Protein AF-A0A317UBG2-F1 (afdb_monomer_lite)

Sequence (128 aa):
MAIRMFEYDFAIALESRRRLGRKFYVEFPRSCVIYLRSTKNTPDVEEVELLLPDGQVCAYRVPTVKVERYTKDSIFEKNLLLLLPFYVMRYEESAHIIGEDSEKLRRLLKTCASHSRYFSDELGALFF

Foldseek 3Di:
DQVVLVVVQQVVQVVVWDDDPPDIDGDGDQAAAEALDDDPPPDQKRWDWDQDPVRDIDIDIHGYHYLVPDDPVNCVVVVVLVSVVSNLVVCVVVVVVCVVDPVSVVVSVVVNVVSVVVVVVVVVVVVD

pLDDT: mean 86.58, std 12.9, range [37.72, 97.88]

Secondary structure (DSSP, 8-state):
-HHHHHHHHHHHHHHT-EEETTEEE-------EEESS--TT--SEEEEEEE-TTS-EEEEEEEEEEGGG--HHHHHHTT-GGGHHHHGGGGSTTHHHHHH-HHHHHHHHHHHHHHHHHHHHHHHHH--

Radius of gyration: 20.5 Å; chains: 1; bounding box: 53×23×56 Å

Structure (mmCIF, N/CA/C/O backbone):
data_AF-A0A317UBG2-F1
#
_entry.id   AF-A0A317UBG2-F1
#
loop_
_atom_site.group_PDB
_atom_site.id
_atom_site.type_symbol
_atom_site.label_atom_id
_atom_site.label_alt_id
_atom_site.label_comp_id
_atom_site.label_asym_id
_atom_site.label_entity_id
_atom_site.label_seq_id
_atom_site.pdbx_PDB_ins_code
_atom_site.Cartn_x
_atom_site.Cartn_y
_atom_site.Cartn_z
_atom_site.occupancy
_atom_site.B_iso_or_equiv
_atom_site.auth_seq_id
_atom_site.auth_comp_id
_atom_site.auth_asym_id
_atom_site.auth_atom_id
_atom_site.pdbx_PDB_model_num
ATOM 1 N N . MET A 1 1 ? 7.475 0.894 5.836 1.00 93.00 1 MET A N 1
ATOM 2 C CA . MET A 1 1 ? 6.580 2.042 5.558 1.00 93.00 1 MET A CA 1
ATOM 3 C C . MET A 1 1 ? 5.240 1.925 6.282 1.00 93.00 1 MET A C 1
ATOM 5 O O . MET A 1 1 ? 4.594 2.947 6.478 1.00 93.00 1 MET A O 1
ATOM 9 N N . ALA A 1 2 ? 4.881 0.727 6.745 1.00 95.38 2 ALA A N 1
ATOM 10 C CA . ALA A 1 2 ? 3.645 0.360 7.424 1.00 95.38 2 ALA A CA 1
ATOM 11 C C . ALA A 1 2 ? 3.131 1.368 8.460 1.00 95.38 2 ALA A C 1
ATOM 13 O O . ALA A 1 2 ? 1.985 1.785 8.359 1.00 95.38 2 ALA A O 1
ATOM 14 N N . ILE A 1 3 ? 3.980 1.830 9.388 1.00 97.00 3 ILE A N 1
ATOM 15 C CA . ILE A 1 3 ? 3.564 2.793 10.423 1.00 97.00 3 ILE A CA 1
ATOM 16 C C . ILE A 1 3 ? 3.086 4.117 9.821 1.00 97.00 3 ILE A C 1
ATOM 18 O O . ILE A 1 3 ? 2.033 4.606 10.205 1.00 97.00 3 ILE A O 1
ATOM 22 N N . ARG A 1 4 ? 3.796 4.664 8.825 1.00 97.25 4 ARG A N 1
ATOM 23 C CA . ARG A 1 4 ? 3.367 5.915 8.178 1.00 97.25 4 ARG A CA 1
ATOM 24 C C . ARG A 1 4 ? 2.057 5.745 7.423 1.00 97.25 4 ARG A C 1
ATOM 26 O O . ARG A 1 4 ? 1.208 6.620 7.481 1.00 97.25 4 ARG A O 1
ATOM 33 N N . MET A 1 5 ? 1.893 4.619 6.726 1.00 97.56 5 MET A N 1
ATOM 34 C CA . MET A 1 5 ? 0.632 4.329 6.044 1.00 97.56 5 MET A CA 1
ATOM 35 C C . MET A 1 5 ? -0.518 4.232 7.041 1.00 97.56 5 MET A C 1
ATOM 37 O O . MET A 1 5 ? -1.554 4.849 6.825 1.00 97.56 5 MET A O 1
ATOM 41 N N . PHE A 1 6 ? -0.298 3.549 8.165 1.00 97.38 6 PHE A N 1
ATOM 42 C CA . PHE A 1 6 ? -1.278 3.465 9.238 1.00 97.38 6 PHE A CA 1
ATOM 43 C C . PHE A 1 6 ? -1.646 4.851 9.789 1.00 97.38 6 PHE A C 1
ATOM 45 O O . PHE A 1 6 ? -2.828 5.151 9.920 1.00 97.38 6 PHE A O 1
ATOM 52 N N . GLU A 1 7 ? -0.662 5.718 10.054 1.00 97.69 7 GLU A N 1
ATOM 53 C CA . GLU A 1 7 ? -0.892 7.095 10.516 1.00 97.69 7 GLU A CA 1
ATOM 54 C C . GLU A 1 7 ? -1.723 7.915 9.517 1.00 97.69 7 GLU A C 1
ATOM 56 O O . GLU A 1 7 ? -2.688 8.575 9.908 1.00 97.69 7 GLU A O 1
ATOM 61 N N . TYR A 1 8 ? -1.373 7.862 8.228 1.00 97.25 8 TYR A N 1
ATOM 62 C CA . TYR A 1 8 ? -2.070 8.611 7.180 1.00 97.25 8 TYR A CA 1
ATOM 63 C C . TYR A 1 8 ? -3.490 8.102 6.962 1.00 97.25 8 TYR A C 1
ATOM 65 O O . TYR A 1 8 ? -4.435 8.892 6.958 1.00 97.25 8 TYR A O 1
ATOM 73 N N . ASP A 1 9 ? -3.658 6.789 6.832 1.00 97.50 9 ASP A N 1
ATOM 74 C CA . ASP A 1 9 ? -4.968 6.185 6.625 1.00 97.50 9 ASP A CA 1
ATOM 75 C C . ASP A 1 9 ? -5.872 6.406 7.834 1.00 97.50 9 ASP A C 1
ATOM 77 O O . ASP A 1 9 ? -7.060 6.664 7.662 1.00 97.50 9 ASP A O 1
ATOM 81 N N . PHE A 1 10 ? -5.322 6.371 9.050 1.00 96.88 10 PHE A N 1
ATOM 82 C CA . PHE A 1 10 ? -6.079 6.682 10.256 1.00 96.88 10 PHE A CA 1
ATOM 83 C C . PHE A 1 10 ? -6.545 8.141 10.275 1.00 96.88 10 PHE A C 1
ATOM 85 O O . PHE A 1 10 ? -7.713 8.399 10.568 1.00 96.88 10 PHE A O 1
ATOM 92 N N . ALA A 1 11 ? -5.679 9.095 9.917 1.00 97.88 11 ALA A N 1
ATOM 93 C CA . ALA A 1 11 ? -6.066 10.502 9.805 1.00 97.88 11 ALA A CA 1
ATOM 94 C C . ALA A 1 11 ? -7.203 10.693 8.783 1.00 97.88 11 ALA A C 1
ATOM 96 O O . ALA A 1 11 ? -8.237 11.273 9.117 1.00 97.88 11 ALA A O 1
ATOM 97 N N . ILE A 1 12 ? -7.070 10.108 7.588 1.00 97.19 12 ILE A N 1
ATOM 98 C CA . ILE A 1 12 ? -8.093 10.152 6.528 1.00 97.19 12 ILE A CA 1
ATOM 99 C C . ILE A 1 12 ? -9.402 9.499 6.992 1.00 97.19 12 ILE A C 1
ATOM 101 O O . ILE A 1 12 ? -10.493 10.036 6.771 1.00 97.19 12 ILE A O 1
ATOM 105 N N . ALA A 1 13 ? -9.321 8.347 7.658 1.00 97.25 13 ALA A N 1
ATOM 106 C CA . ALA A 1 13 ? -10.484 7.625 8.164 1.00 97.25 13 ALA A CA 1
ATOM 107 C C . ALA A 1 13 ? -11.230 8.441 9.232 1.00 97.25 13 ALA A C 1
ATOM 109 O O . ALA A 1 13 ? -12.464 8.456 9.277 1.00 97.25 13 ALA A O 1
ATOM 110 N N . LEU A 1 14 ? -10.496 9.159 10.088 1.00 97.19 14 LEU A N 1
ATOM 111 C CA . LEU A 1 14 ? -11.087 10.053 11.077 1.00 97.19 14 LEU A CA 1
ATOM 112 C C . LEU A 1 14 ? -11.717 11.290 10.440 1.00 97.19 14 LEU A C 1
ATOM 114 O O . LEU A 1 14 ? -12.773 11.716 10.910 1.00 97.19 14 LEU A O 1
ATOM 118 N N . GLU A 1 15 ? -11.115 11.870 9.405 1.00 96.44 15 GLU A N 1
ATOM 119 C CA . GLU A 1 15 ? -11.696 12.994 8.659 1.00 96.44 15 GLU A CA 1
ATOM 120 C C . GLU A 1 15 ? -12.995 12.597 7.943 1.00 96.44 15 GLU A C 1
ATOM 122 O O . GLU A 1 15 ? -13.979 13.334 7.988 1.00 96.44 15 GLU A O 1
ATOM 127 N N . SER A 1 16 ? -13.035 11.396 7.364 1.00 93.19 16 SER A N 1
ATOM 128 C CA . SER A 1 16 ? -14.184 10.853 6.619 1.00 93.19 16 SER A CA 1
ATOM 129 C C . SER A 1 16 ? -15.210 10.099 7.486 1.00 93.19 16 SER A C 1
ATOM 131 O O . SER A 1 16 ? -16.150 9.485 6.969 1.00 93.19 16 SER A O 1
ATOM 133 N N . ARG A 1 17 ? -15.071 10.151 8.819 1.00 95.62 17 ARG A N 1
ATOM 134 C CA . ARG A 1 17 ? -15.926 9.411 9.759 1.00 95.62 17 ARG A CA 1
ATOM 135 C C . ARG A 1 17 ? -17.404 9.779 9.627 1.00 95.62 17 ARG A C 1
ATOM 137 O O . ARG A 1 17 ? -17.785 10.947 9.535 1.00 95.62 17 ARG A O 1
ATOM 144 N N . ARG A 1 18 ? -18.270 8.775 9.749 1.00 96.31 18 ARG A N 1
ATOM 145 C CA . ARG A 1 18 ? -19.731 8.932 9.713 1.00 96.31 18 ARG A CA 1
ATOM 146 C C . ARG A 1 18 ? -20.315 8.772 11.110 1.00 96.31 18 ARG A C 1
ATOM 148 O O . ARG A 1 18 ? -19.958 7.850 11.839 1.00 96.31 18 ARG A O 1
ATOM 155 N N . ARG A 1 19 ? -21.240 9.647 11.511 1.00 94.75 19 ARG A N 1
ATOM 156 C CA . ARG A 1 19 ? -21.959 9.497 12.786 1.00 94.75 19 ARG A CA 1
ATOM 157 C C . ARG A 1 19 ? -23.171 8.585 12.596 1.00 94.75 19 ARG A C 1
ATOM 159 O O . ARG A 1 19 ? -24.087 8.929 11.859 1.00 94.75 19 ARG A O 1
ATOM 166 N N . LEU A 1 20 ? -23.197 7.458 13.303 1.00 94.19 20 LEU A N 1
ATOM 167 C CA . LEU A 1 20 ? -24.317 6.516 13.344 1.00 94.19 20 LEU A CA 1
ATOM 168 C C . LEU A 1 20 ? -24.932 6.538 14.751 1.00 94.19 20 LEU A C 1
ATOM 170 O O . LEU A 1 20 ? -24.520 5.816 15.663 1.00 94.19 20 LEU A O 1
ATOM 174 N N . GLY A 1 21 ? -25.895 7.442 14.955 1.00 92.69 21 GLY A N 1
ATOM 175 C CA . GLY A 1 21 ? -26.513 7.687 16.260 1.00 92.69 21 GLY A CA 1
ATOM 176 C C . GLY A 1 21 ? -25.504 8.193 17.300 1.00 92.69 21 GLY A C 1
ATOM 177 O O . GLY A 1 21 ? -25.013 9.324 17.213 1.00 92.69 21 GLY A O 1
ATOM 178 N N . ARG A 1 22 ? -25.209 7.356 18.307 1.00 94.19 22 ARG A N 1
ATOM 179 C CA . ARG A 1 22 ? -24.212 7.632 19.364 1.00 94.19 22 ARG A CA 1
ATOM 180 C C . ARG A 1 22 ? -22.808 7.101 19.050 1.00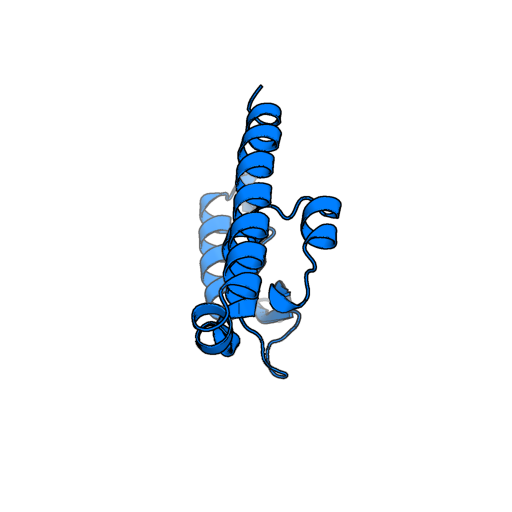 94.19 22 ARG A C 1
ATOM 182 O O . ARG A 1 22 ? -21.899 7.344 19.834 1.00 94.19 22 ARG A O 1
ATOM 189 N N . LYS A 1 23 ? -22.628 6.376 17.944 1.00 95.62 23 LYS A N 1
ATOM 190 C CA . LYS A 1 23 ? -21.342 5.795 17.540 1.00 95.62 23 LYS A CA 1
ATOM 191 C C . LYS A 1 23 ? -20.771 6.548 16.340 1.00 95.62 23 LYS A C 1
ATOM 193 O O . LYS A 1 23 ? -21.517 7.123 15.547 1.00 95.62 23 LYS A O 1
ATOM 198 N N . PHE A 1 24 ? -19.453 6.507 16.194 1.00 96.31 24 PHE A N 1
ATOM 199 C CA . PHE A 1 24 ? -18.788 6.874 14.949 1.00 96.31 24 PHE A CA 1
ATOM 200 C C . PHE A 1 24 ? -18.433 5.601 14.188 1.00 96.31 24 PHE A C 1
ATOM 202 O O . PHE A 1 24 ? -17.953 4.636 14.779 1.00 96.31 24 PHE A O 1
ATOM 209 N N . TYR A 1 25 ? -18.701 5.607 12.890 1.00 96.31 25 TYR A N 1
ATOM 210 C CA . TYR A 1 25 ? -18.225 4.612 11.948 1.00 96.31 25 TYR A CA 1
ATOM 211 C C . TYR A 1 25 ? -17.038 5.207 11.201 1.00 96.31 25 TYR A C 1
ATOM 213 O O . TYR A 1 25 ? -17.168 6.240 10.540 1.00 96.31 25 TYR A O 1
ATOM 221 N N . VAL A 1 26 ? -15.885 4.572 11.365 1.00 95.88 26 VAL A N 1
ATOM 222 C CA . VAL A 1 26 ? -14.607 4.985 10.790 1.00 95.88 26 VAL A CA 1
ATOM 223 C C . VAL A 1 26 ? -14.225 3.919 9.776 1.00 95.88 26 VAL A C 1
ATOM 225 O O . VAL A 1 26 ? -14.074 2.753 10.134 1.00 95.88 26 VAL A O 1
ATOM 228 N N . GLU A 1 27 ? -14.129 4.315 8.514 1.00 95.56 27 GLU A N 1
ATOM 229 C CA . GLU A 1 27 ? -13.785 3.425 7.412 1.00 95.56 27 GLU A CA 1
ATOM 230 C C . GLU A 1 27 ? -12.387 3.777 6.931 1.00 95.56 27 GLU A C 1
ATOM 232 O O . GLU A 1 27 ? -12.120 4.923 6.578 1.00 95.56 27 GLU A O 1
ATOM 237 N N . PHE A 1 28 ? -11.487 2.800 6.956 1.00 95.62 28 PHE A N 1
ATOM 238 C CA . PHE A 1 28 ? -10.142 3.005 6.441 1.00 95.62 28 PHE A CA 1
ATOM 239 C C . PHE A 1 28 ? -10.163 3.078 4.908 1.00 95.62 28 PHE A C 1
ATOM 241 O O . PHE A 1 28 ? -10.878 2.297 4.270 1.00 95.62 28 PHE A O 1
ATOM 248 N N . PRO A 1 29 ? -9.383 3.991 4.303 1.00 96.50 29 PRO A N 1
ATOM 249 C CA . PRO A 1 29 ? -9.285 4.088 2.855 1.00 96.50 29 PRO A CA 1
ATOM 250 C C . PRO A 1 29 ? -8.620 2.844 2.247 1.00 96.50 29 PRO A C 1
ATOM 252 O O . PRO A 1 29 ? -7.864 2.118 2.894 1.00 96.50 29 PRO A O 1
ATOM 255 N N . ARG A 1 30 ? -8.879 2.611 0.956 1.00 95.00 30 ARG A N 1
ATOM 256 C CA . ARG A 1 30 ? -8.149 1.611 0.164 1.00 95.00 30 ARG A CA 1
ATOM 257 C C . ARG A 1 30 ? -6.858 2.223 -0.367 1.00 95.00 30 ARG A C 1
ATOM 259 O O . ARG A 1 30 ? -6.838 2.764 -1.471 1.00 95.00 30 ARG A O 1
ATOM 266 N N . SER A 1 31 ? -5.802 2.125 0.424 1.00 95.44 31 SER A N 1
ATOM 267 C CA . SER A 1 31 ? -4.494 2.698 0.101 1.00 95.44 31 SER A CA 1
ATOM 268 C C . SER A 1 31 ? -3.549 1.691 -0.560 1.00 95.44 31 SER A C 1
ATOM 270 O O . SER A 1 31 ? -3.763 0.480 -0.512 1.00 95.44 31 SER A O 1
ATOM 272 N N . CYS A 1 32 ? -2.483 2.189 -1.191 1.00 94.81 32 CYS A N 1
ATOM 273 C CA . CYS A 1 32 ? -1.366 1.382 -1.688 1.00 94.81 32 CYS A CA 1
ATOM 274 C C . CYS A 1 32 ? -0.047 2.161 -1.576 1.00 94.81 32 CYS A C 1
ATOM 276 O O . CYS A 1 32 ? -0.052 3.392 -1.602 1.00 94.81 32 CYS A O 1
ATOM 278 N N . VAL A 1 33 ? 1.084 1.456 -1.471 1.00 95.81 33 VAL A N 1
ATOM 279 C CA . VAL A 1 33 ? 2.421 2.077 -1.473 1.00 95.81 33 VAL A CA 1
ATOM 280 C C . VAL A 1 33 ? 3.088 1.877 -2.825 1.00 95.81 33 VAL A C 1
ATOM 282 O O . VAL A 1 33 ? 3.309 0.742 -3.243 1.00 95.81 33 VAL A O 1
ATOM 285 N N . ILE A 1 34 ? 3.471 2.966 -3.491 1.00 93.56 34 ILE A N 1
ATOM 286 C CA . ILE A 1 34 ? 4.216 2.909 -4.753 1.00 93.56 34 ILE A CA 1
ATOM 287 C C . ILE A 1 34 ? 5.718 2.984 -4.460 1.00 93.56 34 ILE A C 1
ATOM 289 O O . ILE A 1 34 ? 6.237 4.006 -4.013 1.00 93.56 34 ILE A O 1
ATOM 293 N N . TYR A 1 35 ? 6.428 1.901 -4.756 1.00 93.69 35 TYR A N 1
ATOM 294 C CA . TYR A 1 35 ? 7.883 1.827 -4.742 1.00 93.69 35 TYR A CA 1
ATOM 295 C C . TYR A 1 35 ? 8.433 2.096 -6.138 1.00 93.69 35 TYR A C 1
ATOM 297 O O . TYR A 1 35 ? 8.267 1.290 -7.056 1.00 93.69 35 TYR A O 1
ATOM 305 N N . LEU A 1 36 ? 9.132 3.222 -6.280 1.00 90.00 36 LEU A N 1
ATOM 306 C CA . LEU A 1 36 ? 9.833 3.584 -7.516 1.00 90.00 36 LEU A CA 1
ATOM 307 C C . LEU A 1 36 ? 11.058 2.695 -7.762 1.00 90.00 36 LEU A C 1
ATOM 309 O O . LEU A 1 36 ? 11.399 2.409 -8.905 1.00 90.00 36 LEU A O 1
ATOM 313 N N . ARG A 1 37 ? 11.686 2.234 -6.674 1.00 87.12 37 ARG A N 1
ATOM 314 C CA . ARG A 1 37 ? 12.770 1.249 -6.659 1.00 87.12 37 ARG A CA 1
ATOM 315 C C . ARG A 1 37 ? 12.445 0.187 -5.617 1.00 87.12 37 ARG A C 1
ATOM 317 O O . ARG A 1 37 ? 11.967 0.537 -4.532 1.00 87.12 37 ARG A O 1
ATOM 324 N N . SER A 1 38 ? 12.730 -1.078 -5.908 1.00 90.25 38 SER A N 1
ATOM 325 C CA . SER A 1 38 ? 12.633 -2.144 -4.911 1.00 90.25 38 SER A CA 1
ATOM 326 C C . SER A 1 38 ? 13.912 -2.952 -4.776 1.00 90.25 38 SER A C 1
ATOM 328 O O . SER A 1 38 ? 14.760 -3.012 -5.656 1.00 90.25 38 SER A O 1
ATOM 330 N N . THR A 1 39 ? 14.052 -3.577 -3.614 1.00 90.25 39 THR A N 1
ATOM 331 C CA . THR A 1 39 ? 15.068 -4.594 -3.357 1.00 90.25 39 THR A CA 1
ATOM 332 C C . THR A 1 39 ? 14.376 -5.912 -3.031 1.00 90.25 39 THR A C 1
ATOM 334 O O . THR A 1 39 ? 13.150 -5.977 -2.901 1.00 90.25 39 THR A O 1
ATOM 337 N N . LYS A 1 40 ? 15.162 -6.970 -2.814 1.00 90.31 40 LYS A N 1
ATOM 338 C CA . LYS A 1 40 ? 14.647 -8.254 -2.315 1.00 90.31 40 LYS A CA 1
ATOM 339 C C . LYS A 1 40 ? 13.910 -8.128 -0.973 1.00 90.31 40 LYS A C 1
ATOM 341 O O . LYS A 1 40 ? 13.070 -8.965 -0.677 1.00 90.31 40 LYS A O 1
ATOM 346 N N . ASN A 1 41 ? 14.192 -7.072 -0.206 1.00 92.69 41 ASN A N 1
ATOM 347 C CA . ASN A 1 41 ? 13.576 -6.815 1.095 1.00 92.69 41 ASN A CA 1
ATOM 348 C C . ASN A 1 41 ? 12.335 -5.916 1.008 1.00 92.69 41 ASN A C 1
ATOM 350 O O . ASN A 1 41 ? 11.693 -5.676 2.026 1.00 92.69 41 ASN A O 1
ATOM 354 N N . THR A 1 42 ? 11.994 -5.380 -0.170 1.00 94.56 42 THR A N 1
ATOM 355 C CA . THR A 1 42 ? 10.768 -4.590 -0.326 1.00 94.56 42 THR A CA 1
ATOM 356 C C . THR A 1 42 ? 9.563 -5.534 -0.284 1.00 94.56 42 THR A C 1
ATOM 358 O O . THR A 1 42 ? 9.431 -6.371 -1.187 1.00 94.56 42 THR A O 1
ATOM 361 N N . PRO A 1 43 ? 8.671 -5.418 0.713 1.00 95.75 43 PRO A N 1
ATOM 362 C CA . PRO A 1 43 ? 7.574 -6.362 0.881 1.00 95.75 43 PRO A CA 1
ATOM 363 C C . PRO A 1 43 ? 6.499 -6.155 -0.192 1.00 95.75 43 PRO A C 1
ATOM 365 O O . PRO A 1 43 ? 6.422 -5.097 -0.819 1.00 95.75 43 PRO A O 1
ATOM 368 N N . ASP A 1 44 ? 5.675 -7.174 -0.433 1.00 96.31 44 ASP A N 1
ATOM 369 C CA . ASP A 1 44 ? 4.483 -7.049 -1.292 1.00 96.31 44 ASP A CA 1
ATOM 370 C C . ASP A 1 44 ? 3.280 -6.452 -0.526 1.00 96.31 44 ASP A C 1
ATOM 372 O O . ASP A 1 44 ? 2.334 -5.955 -1.136 1.00 96.31 44 ASP A O 1
ATOM 376 N N . VAL A 1 45 ? 3.337 -6.459 0.812 1.00 97.62 45 VAL A N 1
ATOM 377 C CA . VAL A 1 45 ? 2.333 -5.882 1.716 1.00 97.62 45 VAL A CA 1
ATOM 378 C C . VAL A 1 45 ? 3.038 -5.203 2.892 1.00 97.62 45 VAL A C 1
ATOM 380 O O . VAL A 1 45 ? 3.910 -5.798 3.519 1.00 97.62 45 VAL A O 1
ATOM 383 N N . GLU A 1 46 ? 2.657 -3.969 3.202 1.00 97.25 46 GLU A N 1
ATOM 384 C CA . GLU A 1 46 ? 3.007 -3.300 4.456 1.00 97.25 46 GLU A CA 1
ATOM 385 C C . GLU A 1 46 ? 1.950 -3.641 5.511 1.00 97.25 46 GLU A C 1
ATOM 387 O O . GLU A 1 46 ? 0.756 -3.512 5.239 1.00 97.25 46 GLU A O 1
ATOM 392 N N . GLU A 1 47 ? 2.371 -4.083 6.696 1.00 96.81 47 GLU A N 1
ATOM 393 C CA . GLU A 1 47 ? 1.465 -4.667 7.689 1.00 96.81 47 GLU A CA 1
ATOM 394 C C . GLU A 1 47 ? 1.733 -4.144 9.106 1.00 96.81 47 GLU A C 1
ATOM 396 O O . GLU A 1 47 ? 2.883 -3.923 9.492 1.00 96.81 47 GLU A O 1
ATOM 401 N N . VAL A 1 48 ? 0.657 -3.925 9.865 1.00 97.31 48 VAL A N 1
ATOM 402 C CA . VAL A 1 48 ? 0.672 -3.581 11.294 1.00 97.31 48 VAL A CA 1
ATOM 403 C C . VAL A 1 48 ? -0.367 -4.445 12.003 1.00 97.31 48 VAL A C 1
ATOM 405 O O . VAL A 1 48 ? -1.531 -4.463 11.605 1.00 97.31 48 VAL A O 1
ATOM 408 N N . GLU A 1 49 ? 0.035 -5.124 13.075 1.00 97.69 49 GLU A N 1
ATOM 409 C CA . GLU A 1 49 ? -0.894 -5.804 13.980 1.00 97.69 49 GLU A CA 1
ATOM 410 C C . GLU A 1 49 ? -1.299 -4.866 15.119 1.00 97.69 49 GLU A C 1
ATOM 412 O O . GLU A 1 49 ? -0.460 -4.268 15.795 1.00 97.69 49 GLU A O 1
ATOM 417 N N . LEU A 1 50 ? -2.605 -4.732 15.326 1.00 96.56 50 LEU A N 1
ATOM 418 C CA . LEU A 1 50 ? -3.202 -3.848 16.319 1.00 96.56 50 LEU A CA 1
ATOM 419 C C . LEU A 1 50 ? -3.872 -4.698 17.390 1.00 96.56 50 LEU A C 1
ATOM 421 O O . LEU A 1 50 ? -4.877 -5.346 17.108 1.00 96.56 50 LEU A O 1
ATOM 425 N N . LEU A 1 51 ? -3.345 -4.666 18.613 1.00 97.38 51 LEU A N 1
ATOM 426 C CA . LEU A 1 51 ? -4.029 -5.202 19.786 1.00 97.38 51 LEU A CA 1
ATOM 427 C C . LEU A 1 51 ? -4.931 -4.115 20.378 1.00 97.38 51 LEU A C 1
ATOM 429 O O . LEU A 1 51 ? -4.447 -3.104 20.892 1.00 97.38 51 LEU A O 1
ATOM 433 N N . LEU A 1 52 ? -6.241 -4.318 20.295 1.00 96.50 52 LEU A N 1
ATOM 434 C CA . LEU A 1 52 ? -7.235 -3.421 20.870 1.00 96.50 52 LEU A CA 1
ATOM 435 C C . LEU A 1 52 ? -7.433 -3.703 22.373 1.00 96.50 52 LEU A C 1
ATOM 437 O O . LEU A 1 52 ? -7.139 -4.806 22.839 1.00 96.50 52 LEU A O 1
ATOM 441 N N . PRO A 1 53 ? -7.943 -2.731 23.159 1.00 97.12 53 PRO A N 1
ATOM 442 C CA . PRO A 1 53 ? -8.116 -2.894 24.607 1.00 97.12 53 PRO A CA 1
ATOM 443 C C . PRO A 1 53 ? -9.052 -4.035 25.028 1.00 97.12 53 PRO A C 1
ATOM 445 O O . PRO A 1 53 ? -8.975 -4.502 26.160 1.00 97.12 53 PRO A O 1
ATOM 448 N N . ASP A 1 54 ? -9.943 -4.472 24.140 1.00 96.62 54 ASP A N 1
ATOM 449 C CA . ASP A 1 54 ? -10.840 -5.614 24.346 1.00 96.62 54 ASP A CA 1
ATOM 450 C C . ASP A 1 54 ? -10.188 -6.969 24.008 1.00 96.62 54 ASP A C 1
ATOM 452 O O . ASP A 1 54 ? -10.835 -8.010 24.109 1.00 96.62 54 ASP A O 1
ATOM 456 N N . GLY A 1 55 ? -8.906 -6.967 23.633 1.00 97.44 55 GLY A N 1
ATOM 457 C CA . GLY A 1 55 ? -8.144 -8.153 23.254 1.00 97.44 55 GLY A CA 1
ATOM 458 C C . GLY A 1 55 ? -8.282 -8.539 21.782 1.00 97.44 55 GLY A C 1
ATOM 459 O O . GLY A 1 55 ? -7.636 -9.497 21.354 1.00 97.44 55 GLY A O 1
ATOM 460 N N . GLN A 1 56 ? -9.081 -7.819 20.986 1.00 97.62 56 GLN A N 1
ATOM 46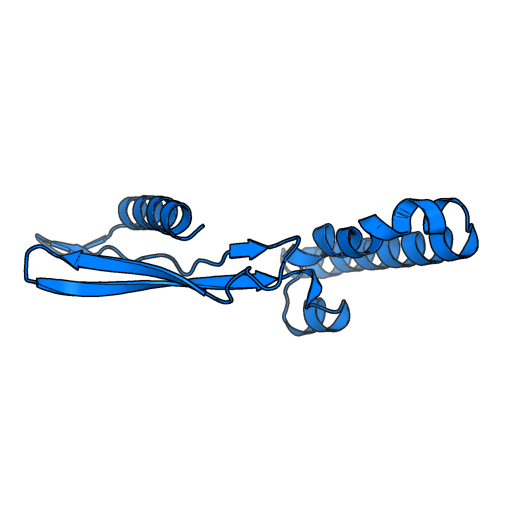1 C CA . GLN A 1 56 ? -9.177 -8.086 19.555 1.00 97.62 56 GLN A CA 1
ATOM 462 C C . GLN A 1 56 ? -7.864 -7.709 18.857 1.00 97.62 56 GLN A C 1
ATOM 464 O O . GLN A 1 56 ? -7.357 -6.599 19.015 1.00 97.62 56 GLN A O 1
ATOM 469 N N . VAL A 1 57 ? -7.346 -8.621 18.031 1.00 97.38 57 VAL A N 1
ATOM 470 C CA . VAL A 1 57 ? -6.208 -8.353 17.144 1.00 97.38 57 VAL A CA 1
ATOM 471 C C . VAL A 1 57 ? -6.722 -8.078 15.734 1.00 97.38 57 VAL A C 1
ATOM 473 O O . VAL A 1 57 ? -7.488 -8.866 15.179 1.00 97.38 57 VAL A O 1
ATOM 476 N N . CYS A 1 58 ? -6.320 -6.948 15.156 1.00 95.06 58 CYS A N 1
ATOM 477 C CA . CYS A 1 58 ? -6.654 -6.559 13.788 1.00 95.06 58 CYS A CA 1
ATOM 478 C C . CYS A 1 58 ? -5.379 -6.389 12.958 1.00 95.06 58 CYS A C 1
ATOM 480 O O . CYS A 1 58 ? -4.445 -5.717 13.393 1.00 95.06 58 CYS A O 1
ATOM 482 N N . ALA A 1 59 ? -5.359 -6.962 11.755 1.00 96.25 59 ALA A N 1
ATOM 483 C CA . ALA A 1 59 ? -4.284 -6.754 10.795 1.00 96.25 59 ALA A CA 1
ATOM 484 C C . ALA A 1 59 ? -4.634 -5.585 9.865 1.00 96.25 59 ALA A C 1
ATOM 486 O O . ALA A 1 59 ? -5.574 -5.663 9.070 1.00 96.25 59 ALA A O 1
ATOM 487 N N . TYR A 1 60 ? -3.858 -4.508 9.942 1.00 96.81 60 TYR A N 1
ATOM 488 C CA . TYR A 1 60 ? -3.871 -3.433 8.956 1.00 96.81 60 TYR A CA 1
ATOM 489 C C . TYR A 1 60 ? -2.870 -3.768 7.849 1.00 96.81 60 TYR A C 1
ATOM 491 O O . TYR A 1 60 ? -1.691 -3.973 8.131 1.00 96.81 60 TYR A O 1
ATOM 499 N N . ARG A 1 61 ? -3.336 -3.849 6.597 1.00 97.50 61 ARG A N 1
ATOM 500 C CA . ARG A 1 61 ? -2.545 -4.323 5.451 1.00 97.50 61 ARG A CA 1
ATOM 501 C C . ARG A 1 61 ? -2.705 -3.395 4.260 1.00 97.50 61 ARG A C 1
ATOM 503 O O . ARG A 1 61 ? -3.825 -3.114 3.840 1.00 97.50 61 ARG A O 1
ATOM 510 N N . VAL A 1 62 ? -1.582 -2.991 3.678 1.00 97.62 62 VAL A N 1
ATOM 511 C CA . VAL A 1 62 ? -1.537 -2.127 2.495 1.00 97.62 62 VAL A CA 1
ATOM 512 C C . VAL A 1 62 ? -0.710 -2.795 1.400 1.00 97.62 62 VAL A C 1
ATOM 514 O O . VAL A 1 62 ? 0.460 -3.103 1.636 1.00 97.62 62 VAL A O 1
ATOM 517 N N . PRO A 1 63 ? -1.265 -3.021 0.197 1.00 97.06 63 PRO A N 1
ATOM 518 C CA . PRO A 1 63 ? -0.514 -3.600 -0.908 1.00 97.06 63 PRO A CA 1
ATOM 519 C C . PRO A 1 63 ? 0.569 -2.645 -1.414 1.00 97.06 63 PRO A C 1
ATOM 521 O O . PRO A 1 63 ? 0.417 -1.419 -1.378 1.00 97.06 63 PRO A O 1
ATOM 524 N N . THR A 1 64 ? 1.643 -3.212 -1.957 1.00 96.50 64 THR A N 1
ATOM 525 C CA . THR A 1 64 ? 2.707 -2.439 -2.597 1.00 96.50 64 THR A CA 1
ATOM 526 C C . THR A 1 64 ? 2.706 -2.614 -4.117 1.00 96.50 64 THR A C 1
ATOM 528 O O . THR A 1 64 ? 2.437 -3.684 -4.664 1.00 96.50 64 THR A O 1
ATOM 531 N N . VAL A 1 65 ? 3.019 -1.531 -4.824 1.00 92.88 65 VAL A N 1
ATOM 532 C CA . VAL A 1 65 ? 3.196 -1.476 -6.276 1.00 92.88 65 VAL A CA 1
ATOM 533 C C . VAL A 1 65 ? 4.659 -1.164 -6.543 1.00 92.88 65 VAL A C 1
ATOM 535 O O . VAL A 1 65 ? 5.149 -0.104 -6.174 1.00 92.88 65 VAL A O 1
ATOM 538 N N . LYS A 1 66 ? 5.370 -2.082 -7.195 1.00 93.19 66 LYS A N 1
ATOM 539 C CA . LYS A 1 66 ? 6.787 -1.915 -7.549 1.00 93.19 66 LYS A CA 1
ATOM 540 C C . LYS A 1 66 ? 6.882 -1.537 -9.017 1.00 93.19 66 LYS A C 1
ATOM 542 O O . LYS A 1 66 ? 6.634 -2.389 -9.867 1.00 93.19 66 LYS A O 1
ATOM 547 N N . VAL A 1 67 ? 7.210 -0.281 -9.315 1.00 90.56 67 VAL A N 1
ATOM 548 C CA . VAL A 1 67 ? 7.141 0.275 -10.683 1.00 90.56 67 VAL A CA 1
ATOM 549 C C . VAL A 1 67 ? 7.996 -0.522 -11.668 1.00 90.56 67 VAL A C 1
ATOM 551 O O . VAL A 1 67 ? 7.560 -0.784 -12.785 1.00 90.56 67 VAL A O 1
ATOM 554 N N . GLU A 1 68 ? 9.166 -0.998 -11.236 1.00 88.00 68 GLU A N 1
ATOM 555 C CA . GLU A 1 68 ? 10.070 -1.823 -12.051 1.00 88.00 68 GLU A CA 1
ATOM 556 C C . GLU A 1 68 ? 9.432 -3.114 -12.596 1.00 88.00 68 GLU A C 1
ATOM 558 O O . GLU A 1 68 ? 9.875 -3.627 -13.622 1.00 88.00 68 GLU A O 1
ATOM 563 N N . ARG A 1 69 ? 8.378 -3.629 -11.943 1.00 89.88 69 ARG A N 1
ATOM 564 C CA . ARG A 1 69 ? 7.678 -4.859 -12.351 1.00 89.88 69 ARG A CA 1
ATOM 565 C C . ARG A 1 69 ? 6.650 -4.634 -13.463 1.00 89.88 69 ARG A C 1
ATOM 567 O O . ARG A 1 69 ? 6.091 -5.607 -13.962 1.00 89.88 69 ARG A O 1
ATOM 574 N N . TYR A 1 70 ? 6.386 -3.385 -13.843 1.00 90.31 70 TYR A N 1
ATOM 575 C CA . TYR A 1 70 ? 5.383 -3.053 -14.848 1.00 90.31 70 TYR A CA 1
ATOM 576 C C . TYR A 1 70 ? 6.039 -2.742 -16.193 1.00 90.31 70 TYR A C 1
ATOM 578 O O . TYR A 1 70 ? 6.903 -1.869 -16.328 1.00 90.31 70 TYR A O 1
ATOM 586 N N . THR A 1 71 ? 5.603 -3.463 -17.224 1.00 89.25 71 THR A N 1
ATOM 587 C CA . THR A 1 71 ? 5.872 -3.095 -18.614 1.00 89.25 71 THR A CA 1
ATOM 588 C C . THR A 1 71 ? 4.952 -1.951 -19.019 1.00 89.25 71 THR A C 1
ATOM 590 O O . THR A 1 71 ? 3.888 -1.763 -18.427 1.00 89.25 71 THR A O 1
ATOM 593 N N . LYS A 1 72 ? 5.337 -1.210 -20.061 1.00 85.00 72 LYS A N 1
ATOM 594 C CA . LYS A 1 72 ? 4.476 -0.185 -20.658 1.00 85.00 72 LYS A CA 1
ATOM 595 C C . LYS A 1 72 ? 3.079 -0.743 -20.959 1.00 85.00 72 LYS A C 1
ATOM 597 O O . LYS A 1 72 ? 2.098 -0.159 -20.528 1.00 85.00 72 LYS A O 1
ATOM 602 N N . ASP A 1 73 ? 3.001 -1.895 -21.619 1.00 87.75 73 ASP A N 1
ATOM 603 C CA . ASP A 1 73 ? 1.721 -2.490 -22.020 1.00 87.75 73 ASP A CA 1
ATOM 604 C C . ASP A 1 73 ? 0.863 -2.835 -20.794 1.00 87.75 73 ASP A C 1
ATOM 606 O O . ASP A 1 73 ? -0.301 -2.454 -20.731 1.00 87.75 73 ASP A O 1
ATOM 610 N N . SER A 1 74 ? 1.470 -3.398 -19.740 1.00 90.94 74 SER A N 1
ATOM 611 C CA . SER A 1 74 ? 0.759 -3.692 -18.489 1.00 90.94 74 SER A CA 1
ATOM 612 C C . SER A 1 74 ? 0.240 -2.447 -17.759 1.00 90.94 74 SER A C 1
ATOM 614 O O . SER A 1 74 ? -0.724 -2.544 -17.002 1.00 90.94 74 SER A O 1
ATOM 616 N N . ILE A 1 75 ? 0.877 -1.284 -17.955 1.00 89.88 75 ILE A N 1
ATOM 617 C CA . ILE A 1 75 ? 0.413 -0.008 -17.399 1.00 89.88 75 ILE A CA 1
ATOM 618 C C . ILE A 1 75 ? -0.873 0.426 -18.105 1.00 89.88 75 ILE A C 1
ATOM 620 O O . ILE A 1 75 ? -1.825 0.809 -17.428 1.00 89.88 75 ILE A O 1
ATOM 624 N N . PHE A 1 76 ? -0.923 0.320 -19.434 1.00 86.62 76 PHE A N 1
ATOM 625 C CA . PHE A 1 76 ? -2.108 0.670 -20.220 1.00 86.62 76 PHE A CA 1
ATOM 626 C C . PHE A 1 76 ? -3.256 -0.319 -19.998 1.00 86.62 76 PHE A C 1
ATOM 628 O O . PHE A 1 76 ? -4.358 0.094 -19.652 1.00 86.62 76 PHE A O 1
ATOM 635 N N . GLU A 1 77 ? -2.992 -1.624 -20.088 1.00 90.62 77 GLU A N 1
ATOM 636 C CA . GLU A 1 77 ? -4.007 -2.674 -19.900 1.00 90.62 77 GLU A CA 1
ATOM 637 C C . GLU A 1 77 ? -4.713 -2.588 -18.540 1.00 90.62 77 GLU A C 1
ATOM 639 O O . GLU A 1 77 ? -5.887 -2.932 -18.417 1.00 90.62 77 GLU A O 1
ATOM 644 N N . LYS A 1 78 ? -3.998 -2.129 -17.506 1.00 88.56 78 LYS A N 1
ATOM 645 C CA . LYS A 1 78 ? -4.513 -2.018 -16.135 1.00 88.56 78 LYS A CA 1
ATOM 646 C C . LYS A 1 78 ? -4.961 -0.604 -15.760 1.00 88.56 78 LYS A C 1
ATOM 648 O O . LYS A 1 78 ? -5.279 -0.379 -14.594 1.00 88.56 78 LYS A O 1
ATOM 653 N N . ASN A 1 79 ? -4.963 0.336 -16.707 1.00 86.81 79 ASN A N 1
ATOM 654 C CA . ASN A 1 79 ? -5.265 1.751 -16.479 1.00 86.81 79 ASN A CA 1
ATOM 655 C C . ASN A 1 79 ? -4.448 2.368 -15.318 1.00 86.81 79 ASN A C 1
ATOM 657 O O . ASN A 1 79 ? -4.950 3.113 -14.478 1.00 86.81 79 ASN A O 1
ATOM 661 N N . LEU A 1 80 ? -3.158 2.029 -15.244 1.00 89.25 80 LEU A N 1
ATOM 662 C CA . LEU A 1 80 ? -2.220 2.505 -14.222 1.00 89.25 80 LEU A CA 1
ATOM 663 C C . LEU A 1 80 ? -1.435 3.728 -14.7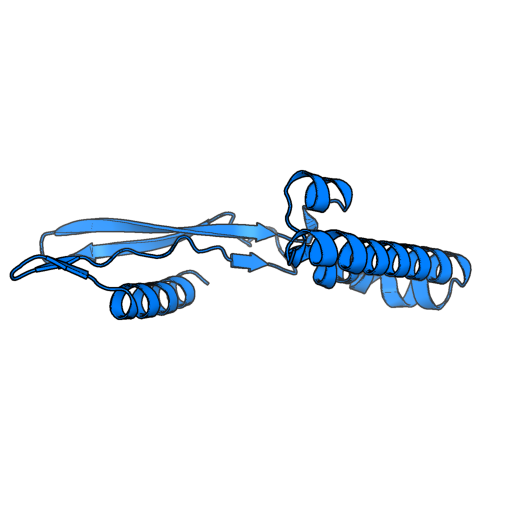10 1.00 89.25 80 LEU A C 1
ATOM 665 O O . LEU A 1 80 ? -0.247 3.859 -14.419 1.00 89.25 80 LEU A O 1
ATOM 669 N N . LEU A 1 81 ? -2.079 4.625 -15.460 1.00 86.81 81 LEU A N 1
ATOM 670 C CA . LEU A 1 81 ? -1.432 5.755 -16.146 1.00 86.81 81 LEU A CA 1
ATOM 671 C C . LEU A 1 81 ? -0.625 6.660 -15.201 1.00 86.81 81 LEU A C 1
ATOM 673 O O . LEU A 1 81 ? 0.379 7.240 -15.610 1.00 86.81 81 LEU A O 1
ATOM 677 N N . LEU A 1 82 ? -0.995 6.697 -13.915 1.00 87.44 82 LEU A N 1
ATOM 678 C CA . LEU A 1 82 ? -0.233 7.340 -12.838 1.00 87.44 82 LEU A CA 1
ATOM 679 C C . LEU A 1 82 ? 1.236 6.875 -12.768 1.00 87.44 82 LEU A C 1
ATOM 681 O O . LEU A 1 82 ? 2.091 7.617 -12.293 1.00 87.44 82 LEU A O 1
ATOM 685 N N . LEU A 1 83 ? 1.549 5.664 -13.235 1.00 89.38 83 LEU A N 1
ATOM 686 C CA . LEU A 1 83 ? 2.901 5.103 -13.232 1.00 89.38 83 LEU A CA 1
ATOM 687 C C . LEU A 1 83 ? 3.763 5.569 -14.416 1.00 89.38 83 LEU A C 1
ATOM 689 O O . LEU A 1 83 ? 4.985 5.416 -14.367 1.00 89.38 83 LEU A O 1
ATOM 693 N N . LEU A 1 84 ? 3.172 6.152 -15.466 1.00 85.69 84 LEU A N 1
ATOM 694 C CA . LEU A 1 84 ? 3.902 6.568 -16.671 1.00 85.69 84 LEU A CA 1
ATOM 695 C C . LEU A 1 84 ? 5.027 7.580 -16.397 1.00 85.69 84 LEU A C 1
ATOM 697 O O . LEU A 1 84 ? 6.125 7.359 -16.918 1.00 85.69 84 LEU A O 1
ATOM 701 N N . PRO A 1 85 ? 4.843 8.630 -15.564 1.00 83.75 85 PRO A N 1
ATOM 702 C CA . PRO A 1 85 ? 5.931 9.548 -15.220 1.00 83.75 85 PRO A CA 1
ATOM 703 C C . PRO A 1 85 ? 7.127 8.843 -14.570 1.00 83.75 85 PRO A C 1
ATOM 705 O O . PRO A 1 85 ? 8.265 9.270 -14.738 1.00 83.75 85 PRO A O 1
ATOM 708 N N . PHE A 1 86 ? 6.885 7.734 -13.869 1.00 86.81 86 PHE A N 1
ATOM 709 C CA . PHE A 1 86 ? 7.913 6.965 -13.172 1.00 86.81 86 PHE A CA 1
ATOM 710 C C . PHE A 1 86 ? 8.554 5.881 -14.043 1.00 86.81 86 PHE A C 1
ATOM 712 O O . PHE A 1 86 ? 9.629 5.383 -13.713 1.00 86.81 86 PHE A O 1
ATOM 719 N N . TYR A 1 87 ? 7.957 5.539 -15.188 1.00 84.81 87 TYR A N 1
ATOM 720 C CA . TYR A 1 87 ? 8.491 4.519 -16.095 1.00 84.81 87 TYR A CA 1
ATOM 721 C C . TYR A 1 87 ? 9.903 4.860 -16.601 1.00 84.81 87 TYR A C 1
ATOM 723 O O . TYR A 1 87 ? 10.721 3.968 -16.830 1.00 84.81 87 TYR A O 1
ATOM 731 N N . VAL A 1 88 ? 10.217 6.155 -16.728 1.00 82.56 88 VAL A N 1
ATOM 732 C CA . VAL A 1 88 ? 11.541 6.641 -17.149 1.00 82.56 88 VAL A CA 1
ATOM 733 C C . VAL A 1 88 ? 12.653 6.288 -16.152 1.00 82.56 88 VAL A C 1
ATOM 735 O O . VAL A 1 88 ? 13.806 6.146 -16.553 1.00 82.56 88 VAL A O 1
ATOM 738 N N . MET A 1 89 ? 12.325 6.070 -14.874 1.00 83.50 89 MET A N 1
ATOM 739 C CA . MET A 1 89 ? 13.318 5.779 -13.833 1.00 83.50 89 MET A CA 1
ATOM 740 C C . MET A 1 89 ? 14.053 4.456 -14.066 1.00 83.50 89 MET A C 1
ATOM 742 O O . MET A 1 89 ? 15.174 4.280 -13.604 1.00 83.50 89 MET A O 1
ATOM 746 N N . ARG A 1 90 ? 13.485 3.547 -14.865 1.00 83.12 90 ARG A N 1
ATOM 747 C CA . ARG A 1 90 ? 14.149 2.296 -15.258 1.00 83.12 90 ARG A CA 1
ATOM 748 C C . ARG A 1 90 ? 15.442 2.491 -16.053 1.00 83.12 90 ARG A C 1
ATOM 750 O O . ARG A 1 90 ? 16.230 1.557 -16.152 1.00 83.12 90 ARG A O 1
ATOM 757 N N . TYR A 1 91 ? 15.643 3.662 -16.650 1.00 82.75 91 TYR A N 1
ATOM 758 C CA . TYR A 1 91 ? 16.846 3.971 -17.421 1.00 82.75 91 TYR A CA 1
ATOM 759 C C . TYR A 1 91 ? 17.922 4.668 -16.588 1.00 82.75 91 TYR A C 1
ATOM 761 O O . TYR A 1 91 ? 18.984 4.961 -17.125 1.00 82.75 91 TYR A O 1
ATOM 769 N N . GLU A 1 92 ? 17.671 4.929 -15.303 1.00 82.94 92 GLU A N 1
ATOM 770 C CA . GLU A 1 92 ? 18.552 5.717 -14.439 1.00 82.94 92 GLU A CA 1
ATOM 771 C C . GLU A 1 92 ? 19.971 5.138 -14.359 1.00 82.94 92 GLU A C 1
ATOM 773 O O . GLU A 1 92 ? 20.939 5.855 -14.606 1.00 82.94 92 GLU A O 1
ATOM 778 N N . GLU A 1 93 ? 20.110 3.830 -14.127 1.00 81.69 93 GLU A N 1
ATOM 779 C CA . GLU A 1 93 ? 21.427 3.178 -14.053 1.00 81.69 93 GLU A CA 1
ATOM 780 C C . GLU A 1 93 ? 22.177 3.211 -15.395 1.00 81.69 93 GLU A C 1
ATOM 782 O O . GLU A 1 93 ? 23.402 3.303 -15.437 1.00 81.69 93 GLU A O 1
ATOM 787 N N . SER A 1 94 ? 21.444 3.183 -16.510 1.00 81.94 94 SER A N 1
ATOM 788 C CA . SER A 1 94 ? 22.003 3.196 -17.870 1.00 81.94 94 SER A CA 1
ATOM 789 C C . SER A 1 94 ? 22.044 4.592 -18.496 1.00 81.94 94 SER A C 1
ATOM 791 O O . SER A 1 94 ? 22.372 4.717 -19.676 1.00 81.94 94 SER A O 1
ATOM 793 N N . ALA A 1 95 ? 21.708 5.646 -17.745 1.00 81.12 95 ALA A N 1
ATOM 794 C CA . ALA A 1 95 ? 21.505 6.984 -18.296 1.00 81.12 95 ALA A CA 1
ATOM 795 C C . ALA A 1 95 ? 22.773 7.538 -18.962 1.00 81.12 95 ALA A C 1
ATOM 797 O O . ALA A 1 95 ? 22.689 8.148 -20.024 1.00 81.12 95 ALA A O 1
ATOM 798 N N . HIS A 1 96 ? 23.941 7.257 -18.378 1.00 79.06 96 HIS A N 1
ATOM 799 C CA . HIS A 1 96 ? 25.242 7.644 -18.923 1.00 79.06 96 HIS A CA 1
ATOM 800 C C . HIS A 1 96 ? 25.514 6.987 -20.290 1.00 79.06 96 HIS A C 1
ATOM 802 O O . HIS A 1 96 ? 25.792 7.684 -21.260 1.00 79.06 96 HIS A O 1
ATOM 808 N N . ILE A 1 97 ? 25.294 5.671 -20.408 1.00 79.94 97 ILE A N 1
ATOM 809 C CA . ILE A 1 97 ? 25.443 4.920 -21.671 1.00 79.94 97 ILE A CA 1
ATOM 810 C C . ILE A 1 97 ? 24.444 5.402 -22.729 1.00 79.94 97 ILE A C 1
ATOM 812 O O . ILE A 1 97 ? 24.760 5.473 -23.914 1.00 79.94 97 ILE A O 1
ATOM 816 N N . ILE A 1 98 ? 23.212 5.708 -22.319 1.00 77.31 98 ILE A N 1
ATOM 817 C CA . ILE A 1 98 ? 22.166 6.192 -23.229 1.00 77.31 98 ILE A CA 1
ATOM 818 C C . ILE A 1 98 ? 22.482 7.608 -23.719 1.00 77.31 98 ILE A C 1
ATOM 820 O O . ILE A 1 98 ? 22.186 7.917 -24.868 1.00 77.31 98 ILE A O 1
ATOM 824 N N . GLY A 1 99 ? 23.075 8.458 -22.878 1.00 74.81 99 GLY A N 1
ATOM 825 C CA . GLY A 1 99 ? 23.458 9.822 -23.242 1.00 74.81 99 GLY A CA 1
ATOM 826 C C . GLY A 1 99 ? 24.578 9.883 -24.283 1.00 74.81 99 GLY A C 1
ATOM 827 O O . GLY A 1 99 ? 24.563 10.764 -25.139 1.00 74.81 99 GLY A O 1
ATOM 828 N N . GLU A 1 100 ? 25.509 8.929 -24.244 1.00 80.44 100 GLU A N 1
ATOM 829 C CA . GLU A 1 100 ? 26.619 8.827 -25.202 1.00 80.44 100 GLU A CA 1
ATOM 830 C C . GLU A 1 100 ? 26.190 8.209 -26.549 1.00 80.44 100 GLU A C 1
ATOM 832 O O . GLU A 1 100 ? 26.801 8.467 -27.587 1.00 80.44 100 GLU A O 1
ATOM 837 N N . ASP A 1 101 ? 25.100 7.435 -26.560 1.00 84.62 101 ASP A N 1
ATOM 838 C CA . ASP A 1 101 ? 24.564 6.758 -27.742 1.00 84.62 101 ASP A CA 1
ATOM 839 C C . ASP A 1 101 ? 23.352 7.511 -28.324 1.00 84.62 101 ASP A C 1
ATOM 841 O O . ASP A 1 101 ? 22.202 7.371 -27.891 1.00 84.62 101 ASP A O 1
ATOM 845 N N . SER A 1 102 ? 23.614 8.297 -29.373 1.00 78.19 102 SER A N 1
ATOM 846 C CA . SER A 1 102 ? 22.603 9.123 -30.050 1.00 78.19 102 SER A CA 1
ATOM 847 C C . SER A 1 102 ? 21.386 8.345 -30.589 1.00 78.19 102 SER A C 1
ATOM 849 O O . SER A 1 102 ? 20.286 8.908 -30.675 1.00 78.19 102 SER A O 1
ATOM 851 N N . GLU A 1 103 ? 21.529 7.052 -30.912 1.00 81.75 103 GLU A N 1
ATOM 852 C CA . GLU A 1 103 ? 20.411 6.198 -31.326 1.00 81.75 103 GLU A CA 1
ATOM 853 C C . GLU A 1 103 ? 19.536 5.806 -30.134 1.00 81.75 103 GLU A C 1
ATOM 855 O O . GLU A 1 103 ? 18.304 5.930 -30.200 1.00 81.75 103 GLU A O 1
ATOM 860 N N . LYS A 1 104 ? 20.149 5.355 -29.034 1.00 77.31 104 LYS A N 1
ATOM 861 C CA . LYS A 1 104 ? 19.418 4.979 -27.813 1.00 77.31 104 LYS A CA 1
ATOM 862 C C . LYS A 1 104 ? 18.696 6.175 -27.213 1.00 77.31 104 LYS A C 1
ATOM 864 O O . LYS A 1 104 ? 17.523 6.049 -26.849 1.00 77.31 104 LYS A O 1
ATOM 869 N N . LEU A 1 105 ? 19.335 7.344 -27.203 1.00 78.06 105 LEU A N 1
ATOM 870 C CA . LEU A 1 105 ? 18.711 8.587 -26.765 1.00 78.06 105 LEU A CA 1
ATOM 871 C C . LEU A 1 105 ? 17.490 8.941 -27.625 1.00 78.06 105 LEU A C 1
ATOM 873 O O . LEU A 1 105 ? 16.416 9.231 -27.096 1.00 78.06 105 LEU A O 1
ATOM 877 N N . ARG A 1 106 ? 17.599 8.845 -28.958 1.00 78.94 106 ARG A N 1
ATOM 878 C CA . ARG A 1 106 ? 16.454 9.061 -29.862 1.00 78.94 106 ARG A CA 1
ATOM 879 C C . ARG A 1 106 ? 15.313 8.078 -29.606 1.00 78.94 106 ARG A C 1
ATOM 881 O O . ARG A 1 106 ? 14.152 8.484 -29.657 1.00 78.94 106 ARG A O 1
ATOM 888 N N . ARG A 1 107 ? 15.602 6.802 -29.331 1.00 81.06 107 ARG A N 1
ATOM 889 C CA . ARG A 1 107 ? 14.572 5.798 -28.996 1.00 81.06 107 ARG A CA 1
ATOM 890 C C . ARG A 1 107 ? 13.875 6.111 -27.672 1.00 81.06 107 ARG A C 1
ATOM 892 O O . ARG A 1 107 ? 12.646 6.023 -27.608 1.00 81.06 107 ARG A O 1
ATOM 899 N N . LEU A 1 108 ? 14.626 6.526 -26.653 1.00 78.12 108 LEU A N 1
ATOM 900 C CA . LEU A 1 108 ? 14.079 6.966 -25.368 1.00 78.12 108 LEU A CA 1
ATOM 901 C C . LEU A 1 108 ? 13.145 8.173 -25.555 1.00 78.12 108 LEU A C 1
ATOM 903 O O . LEU A 1 108 ? 11.992 8.133 -25.133 1.00 78.12 108 LEU A O 1
ATOM 907 N N . LEU A 1 109 ? 13.604 9.207 -26.266 1.00 77.31 109 LEU A N 1
ATOM 908 C CA . LEU A 1 109 ? 12.819 10.415 -26.534 1.00 77.31 109 LEU A CA 1
ATOM 909 C C . LEU A 1 109 ? 11.546 10.115 -27.335 1.00 77.31 109 LEU A C 1
ATOM 911 O O . LEU A 1 109 ? 10.482 10.633 -27.002 1.00 77.31 109 LEU A O 1
ATOM 915 N N . LYS A 1 110 ? 11.613 9.233 -28.344 1.00 80.75 110 LYS A N 1
ATOM 916 C CA . LYS A 1 110 ? 10.419 8.760 -29.070 1.00 80.75 110 LYS A CA 1
ATOM 917 C C . LYS A 1 110 ? 9.436 8.042 -28.145 1.00 80.75 110 LYS A C 1
ATOM 919 O O . LYS A 1 110 ? 8.233 8.252 -28.265 1.00 80.75 110 LYS A O 1
ATOM 924 N N . THR A 1 111 ? 9.943 7.228 -27.221 1.00 74.56 111 THR A N 1
ATOM 925 C CA . THR A 1 111 ? 9.121 6.528 -26.224 1.00 74.56 111 THR A CA 1
ATOM 926 C C . THR A 1 111 ? 8.397 7.535 -25.325 1.00 74.56 111 THR A C 1
ATOM 928 O O . THR A 1 111 ? 7.173 7.482 -25.222 1.00 74.56 111 THR A O 1
ATOM 931 N N . CYS A 1 112 ? 9.102 8.529 -24.779 1.00 69.38 112 CYS A N 1
ATOM 932 C CA . CYS A 1 112 ? 8.494 9.593 -23.972 1.00 69.38 112 CYS A CA 1
ATOM 933 C C . CYS A 1 112 ? 7.471 10.436 -24.758 1.00 69.38 112 CYS A C 1
ATOM 935 O O . CYS A 1 112 ? 6.377 10.687 -24.260 1.00 69.38 112 CYS A O 1
ATOM 937 N N . ALA A 1 113 ? 7.782 10.811 -26.003 1.00 70.50 113 ALA A N 1
ATOM 938 C CA . ALA A 1 113 ? 6.886 11.589 -26.865 1.00 70.50 113 ALA A CA 1
ATOM 939 C C . ALA A 1 113 ? 5.641 10.808 -27.325 1.00 70.50 113 ALA A C 1
ATOM 941 O O . ALA A 1 113 ? 4.634 11.404 -27.713 1.00 70.50 113 ALA A O 1
ATOM 942 N N . SER A 1 114 ? 5.706 9.472 -27.328 1.00 69.31 114 SER A N 1
ATOM 943 C CA . SER A 1 114 ? 4.516 8.641 -27.510 1.00 69.31 114 SER A CA 1
ATOM 944 C C . SER A 1 114 ? 3.637 8.698 -26.261 1.00 69.31 114 SER A C 1
ATOM 946 O O . SER A 1 114 ? 2.458 9.006 -26.380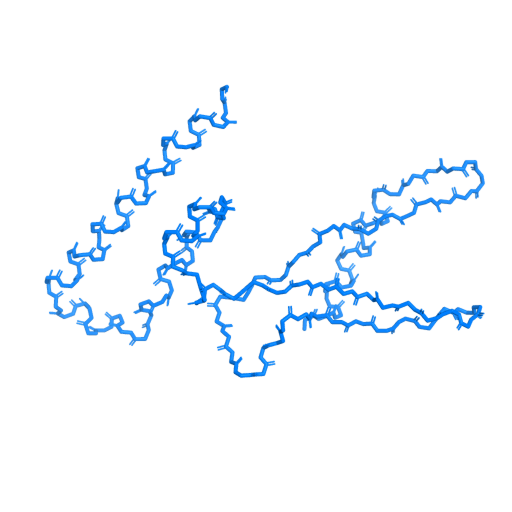 1.00 69.31 114 SER A O 1
ATOM 948 N N . HIS A 1 115 ? 4.216 8.540 -25.065 1.00 68.94 115 HIS A N 1
ATOM 949 C CA . HIS A 1 115 ? 3.475 8.605 -23.802 1.00 68.94 115 HIS A CA 1
ATOM 950 C C . HIS A 1 115 ? 2.777 9.955 -23.581 1.00 68.94 115 HIS A C 1
ATOM 952 O O . HIS A 1 115 ? 1.650 9.968 -23.101 1.00 68.94 115 HIS A O 1
ATOM 958 N N . SER A 1 116 ? 3.394 11.079 -23.969 1.00 63.12 116 SER A N 1
ATOM 959 C CA . SER A 1 116 ? 2.779 12.410 -23.831 1.00 63.12 116 SER A CA 1
ATOM 960 C C . SER A 1 116 ? 1.567 12.621 -24.744 1.00 63.12 116 SER A C 1
ATOM 962 O O . SER A 1 116 ? 0.646 13.340 -24.370 1.00 63.12 116 SER A O 1
ATOM 964 N N . ARG A 1 117 ? 1.549 11.995 -25.931 1.00 63.94 117 ARG A N 1
ATOM 965 C CA . ARG A 1 117 ? 0.384 12.016 -26.831 1.00 63.94 117 ARG A CA 1
ATOM 96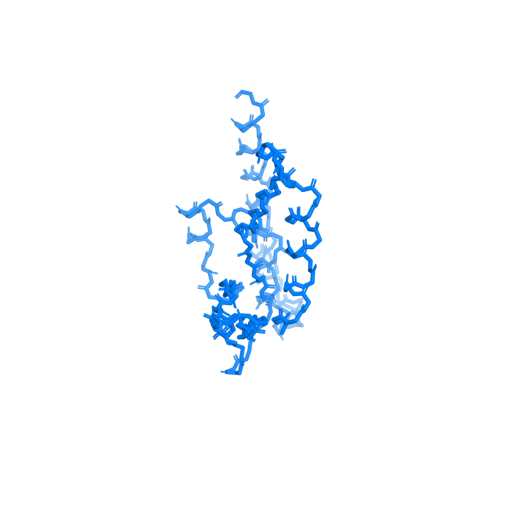6 C C . ARG A 1 117 ? -0.766 11.179 -26.281 1.00 63.94 117 ARG A C 1
ATOM 968 O O . ARG A 1 117 ? -1.881 11.673 -26.225 1.00 63.94 117 ARG A O 1
ATOM 975 N N . TYR A 1 118 ? -0.473 9.988 -25.758 1.00 63.50 118 TYR A N 1
ATOM 976 C CA . TYR A 1 118 ? -1.487 9.171 -25.079 1.00 63.50 118 TYR A CA 1
ATOM 977 C C . TYR A 1 118 ? -2.083 9.877 -23.854 1.00 63.50 118 TYR A C 1
ATOM 979 O O . TYR A 1 118 ? -3.289 9.831 -23.656 1.00 63.50 118 TYR A O 1
ATOM 987 N N . PHE A 1 119 ? -1.266 10.599 -23.080 1.00 61.69 119 PHE A N 1
ATOM 988 C CA . PHE A 1 119 ? -1.750 11.404 -21.952 1.00 61.69 119 PHE A CA 1
ATOM 989 C C . PHE A 1 119 ? -2.726 12.509 -22.390 1.00 61.69 119 PHE A C 1
ATOM 991 O O . PHE A 1 119 ? -3.691 12.778 -21.685 1.00 61.69 119 PHE A O 1
ATOM 998 N N . SER A 1 120 ? -2.486 13.135 -23.547 1.00 61.75 120 SER A N 1
ATOM 999 C CA . SER A 1 120 ? -3.385 14.125 -24.162 1.00 61.75 120 SER A CA 1
ATOM 1000 C C . SER A 1 120 ? -4.716 13.498 -24.574 1.00 61.75 120 SER A C 1
ATOM 1002 O O . SER A 1 120 ? -5.778 14.025 -24.248 1.00 61.75 120 SER A O 1
ATOM 1004 N N . ASP A 1 121 ? -4.649 12.356 -25.254 1.00 64.69 121 ASP A N 1
ATOM 1005 C CA . ASP A 1 121 ? -5.817 11.738 -25.878 1.00 64.69 121 ASP A CA 1
ATOM 1006 C C . ASP A 1 121 ? -6.715 11.034 -24.841 1.00 64.69 121 ASP A C 1
ATOM 1008 O O . ASP A 1 121 ? -7.938 11.153 -24.907 1.00 64.69 121 ASP A O 1
ATOM 1012 N N . GLU A 1 122 ? -6.137 10.370 -23.831 1.00 59.81 122 GLU A N 1
ATOM 1013 C CA . GLU A 1 122 ? -6.903 9.701 -22.767 1.00 59.81 122 GLU A CA 1
ATOM 1014 C C . GLU A 1 122 ? -7.406 10.661 -21.677 1.00 59.81 122 GLU A C 1
ATOM 1016 O O . GLU A 1 122 ? -8.542 10.509 -21.231 1.00 59.81 122 GLU A O 1
ATOM 1021 N N . LEU A 1 123 ? -6.640 11.689 -21.270 1.00 54.19 123 LEU A N 1
ATOM 1022 C CA . LEU A 1 123 ? -7.181 12.716 -20.360 1.00 54.19 123 LEU A CA 1
ATOM 1023 C C . LEU A 1 123 ? -8.270 13.546 -21.044 1.00 54.19 123 LEU A C 1
ATOM 1025 O O . LEU A 1 123 ? -9.248 13.907 -20.396 1.00 54.19 123 LEU A O 1
ATOM 1029 N N . GLY A 1 124 ? -8.148 13.803 -22.350 1.00 55.84 124 GLY A N 1
ATOM 1030 C CA . GLY A 1 124 ? -9.215 14.425 -23.133 1.00 55.84 124 GLY A CA 1
ATOM 1031 C C . GLY A 1 124 ? -10.516 13.614 -23.116 1.00 55.84 124 GLY A C 1
ATOM 1032 O O . GLY A 1 124 ? -11.589 14.203 -23.086 1.00 55.84 124 GLY A O 1
ATOM 1033 N N . ALA A 1 125 ? -10.436 12.282 -23.064 1.00 52.94 125 ALA A N 1
ATOM 1034 C CA . ALA A 1 125 ? -11.599 11.393 -23.006 1.00 52.94 125 ALA A CA 1
ATOM 1035 C C . ALA A 1 125 ? -12.176 11.185 -21.589 1.00 52.94 125 ALA A C 1
ATOM 1037 O O . ALA A 1 125 ? -13.320 10.766 -21.456 1.00 52.94 125 ALA A O 1
ATOM 1038 N N . LEU A 1 126 ? -11.405 11.455 -20.529 1.00 46.12 126 LEU A N 1
ATOM 1039 C CA . LEU A 1 126 ? -11.836 11.324 -19.125 1.00 46.12 126 LEU A CA 1
ATOM 1040 C C . LEU A 1 126 ? -12.459 12.607 -18.543 1.00 46.12 126 LEU A C 1
ATOM 1042 O O . LEU A 1 126 ? -13.059 12.555 -17.470 1.00 46.12 126 LEU A O 1
ATOM 1046 N N . PHE A 1 127 ? -12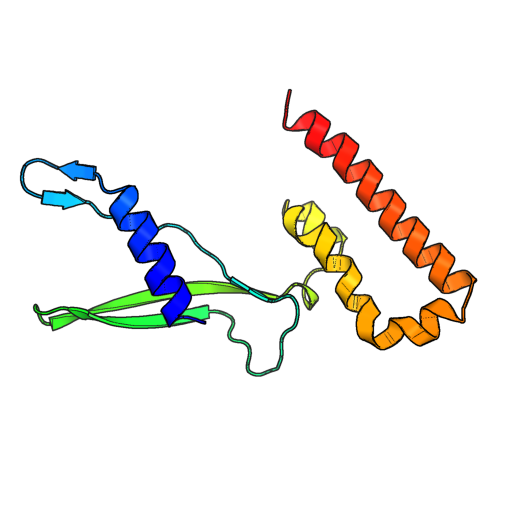.316 13.745 -19.230 1.00 42.09 127 PHE A N 1
ATOM 1047 C CA . PHE A 1 127 ? -12.847 15.053 -18.823 1.00 42.09 127 PHE A CA 1
ATOM 1048 C C . PHE A 1 127 ? -13.994 15.577 -19.720 1.00 42.09 127 PHE A C 1
ATOM 1050 O O . PHE A 1 127 ? -14.366 16.745 -19.588 1.00 42.09 127 PHE A O 1
ATOM 1057 N N . PHE A 1 128 ? -14.579 14.728 -20.577 1.00 37.72 128 PHE A N 1
ATOM 1058 C CA . PHE A 1 128 ? -15.806 14.995 -21.345 1.00 37.72 128 PHE A CA 1
ATOM 1059 C C . PHE A 1 128 ? -16.833 13.872 -21.188 1.00 37.72 128 PHE A C 1
ATOM 1061 O O . PHE A 1 128 ? -16.422 12.692 -21.193 1.00 37.72 128 PHE A O 1
#